Protein AF-A0A6B3URR5-F1 (afdb_monomer)

Sequence (170 aa):
MRFEKLFTRPESLRFERQSRRIETVRGVVEVEAPQDWTNARVEAWLDWAASLPGDWPANAPASLSPDKPFDPLLAGGPDRYARRLAAWGYATGLFAQEADAELFAEELSAAIASGLVAPAAQRAGGERVHPVADDRLPAVAETAVLRLDGVEFRPALEARLAACRAADLA

Nearest PDB structures (foldseek):
  7b9q-assembly1_A  TM=6.076E-01  e=3.172E-02  Cereibacter sphaeroides
  1mdp-assembly2_2  TM=6.209E-01  e=8.238E+00  Escherichia coli
  4cbh-assembly2_B  TM=2.253E-01  e=8.757E+00  Classical swine fever virus

Foldseek 3Di:
DADDDDLPDPPHQDFDWDWDFAQEPVGTDTAIAGPPDDSVRLRVLLVLLVLDDPAAFPPFDPLLDPVDDADRYSPRSLLVVLSRLLRLCVLVPVDVDNVRSNSRSVRSSSCVRSVVDDDDRAWPCHSDDPPRRVDDDDDDDTDPDPDPVPPCVVVVVVVVVVVVVVVVVD

Solvent-accessible surface area (backbone atoms only — not comparable to full-atom values): 10227 Å² total; per-residue (Å²): 88,92,72,79,88,65,39,73,43,93,89,34,79,80,73,57,76,35,83,41,81,45,77,49,100,90,44,77,42,80,33,34,35,52,59,90,58,53,68,71,55,52,44,54,46,45,56,52,39,71,68,55,82,90,76,68,40,79,70,39,51,82,90,46,34,85,88,51,88,61,56,58,50,49,73,17,25,49,41,49,52,22,23,44,52,23,22,35,34,37,63,73,57,58,25,80,44,68,68,35,24,52,50,48,14,54,35,47,22,42,34,36,70,70,62,80,45,80,82,71,86,79,57,73,56,60,80,70,55,82,73,55,54,81,65,88,77,79,88,56,78,59,82,72,79,84,52,77,85,74,43,69,58,57,66,52,49,52,52,50,54,51,53,52,55,55,60,78,75,110

Radius of gyration: 21.48 Å; Cα contacts (8 Å, |Δi|>4): 195; chains: 1; bounding box: 47×53×58 Å

pLDDT: mean 82.06, std 13.26, range [52.12, 96.5]

Mean predicted aligned error: 11.36 Å

Secondary structure (DSSP, 8-state):
-----SSSSTTS----EEEEEEEETTEEEEEEEETTS-HHHHHHHHHHHHHS-----TT--TTT-TTSPPP-BGGGHHHHHHHHHHHHHHHTTS-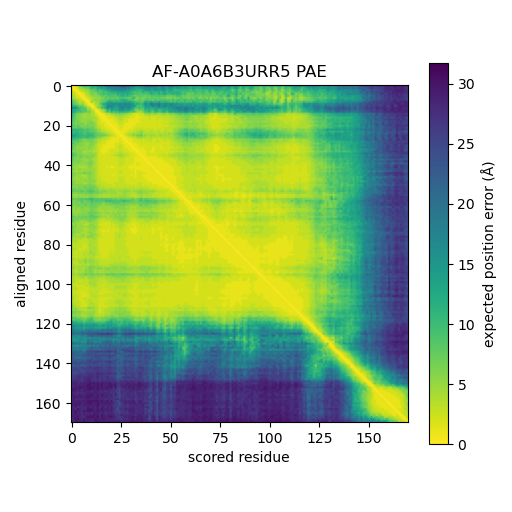SSHHHHHHHHHHHHHHHHTTS----PPPTT-S--TTTTSS-PPPPPPPPP--TTSSTHHHHHHHHHHHHHHHTT-

Structure (mmCIF, N/CA/C/O backbone):
data_AF-A0A6B3URR5-F1
#
_entry.id   AF-A0A6B3URR5-F1
#
loop_
_atom_site.group_PDB
_atom_site.id
_atom_site.type_symbol
_atom_site.label_atom_id
_atom_site.label_alt_id
_atom_site.label_comp_id
_atom_site.label_asym_id
_atom_site.label_entity_id
_atom_site.label_seq_id
_atom_site.pdbx_PDB_ins_code
_atom_site.Cartn_x
_atom_site.Cartn_y
_atom_site.Cartn_z
_atom_site.occupancy
_atom_site.B_iso_or_equiv
_atom_site.auth_seq_id
_atom_site.auth_comp_id
_atom_site.auth_asym_id
_atom_site.auth_atom_id
_atom_site.pdbx_PDB_model_num
ATOM 1 N N . MET A 1 1 ? 0.623 -6.575 -19.507 1.00 60.22 1 MET A N 1
ATOM 2 C CA . MET A 1 1 ? -0.788 -6.747 -19.095 1.00 60.22 1 MET A CA 1
ATOM 3 C C . MET A 1 1 ? -1.455 -5.385 -19.208 1.00 60.22 1 MET A C 1
ATOM 5 O O . MET A 1 1 ? -0.834 -4.443 -18.750 1.00 60.22 1 MET A O 1
ATOM 9 N N . ARG A 1 2 ? -2.631 -5.254 -19.838 1.00 68.31 2 ARG A N 1
ATOM 10 C CA . ARG A 1 2 ? -3.317 -3.954 -19.977 1.00 68.31 2 ARG A CA 1
ATOM 11 C C . ARG A 1 2 ? -4.208 -3.720 -18.758 1.00 68.31 2 ARG A C 1
ATOM 13 O O . ARG A 1 2 ? -5.024 -4.590 -18.461 1.00 68.31 2 ARG A O 1
ATOM 20 N N . PHE A 1 3 ? -4.051 -2.584 -18.082 1.00 75.69 3 PHE A N 1
ATOM 21 C CA . PHE A 1 3 ? -4.878 -2.216 -16.928 1.00 75.69 3 PHE A CA 1
ATOM 22 C C . PHE A 1 3 ? -6.010 -1.261 -17.315 1.00 75.69 3 PHE A C 1
ATOM 24 O O . PHE A 1 3 ? -5.863 -0.409 -18.192 1.00 75.69 3 PHE A O 1
ATOM 31 N N . GLU A 1 4 ? -7.162 -1.420 -16.669 1.00 79.81 4 GLU A N 1
ATOM 32 C CA . GLU A 1 4 ? -8.323 -0.551 -16.851 1.00 79.81 4 GLU A CA 1
ATOM 33 C C . GLU A 1 4 ? -8.528 0.317 -15.612 1.00 79.81 4 GLU A C 1
ATOM 35 O O . GLU A 1 4 ? -8.386 -0.151 -14.485 1.00 79.81 4 GLU A O 1
ATOM 40 N N . LYS A 1 5 ? -8.905 1.581 -15.829 1.00 82.94 5 LYS A N 1
ATOM 41 C CA . LYS A 1 5 ? -9.284 2.496 -14.748 1.00 82.94 5 LYS A CA 1
ATOM 42 C C . LYS A 1 5 ? -10.632 2.093 -14.179 1.00 82.94 5 LYS A C 1
ATOM 44 O O . LYS A 1 5 ? -11.591 2.038 -14.953 1.00 82.94 5 LYS A O 1
ATOM 49 N N . LEU A 1 6 ? -10.743 1.893 -12.872 1.00 80.19 6 LEU A N 1
ATOM 50 C CA . LEU A 1 6 ? -11.997 1.545 -12.198 1.00 80.19 6 LEU A CA 1
ATOM 51 C C . LEU A 1 6 ? -12.263 2.448 -10.993 1.00 80.19 6 LEU A C 1
ATOM 53 O O . LEU A 1 6 ? -13.369 2.964 -10.857 1.00 80.19 6 LEU A O 1
ATOM 57 N N . PHE A 1 7 ? -11.257 2.660 -10.150 1.00 80.56 7 PHE A N 1
ATOM 58 C CA . PHE A 1 7 ? -11.350 3.368 -8.876 1.00 80.56 7 PHE A CA 1
ATOM 59 C C . PHE A 1 7 ? -10.796 4.791 -8.936 1.00 80.56 7 PHE A C 1
ATOM 61 O O . PHE A 1 7 ? -11.161 5.615 -8.099 1.00 80.56 7 PHE A O 1
ATOM 68 N N . THR A 1 8 ? -9.970 5.107 -9.936 1.00 78.94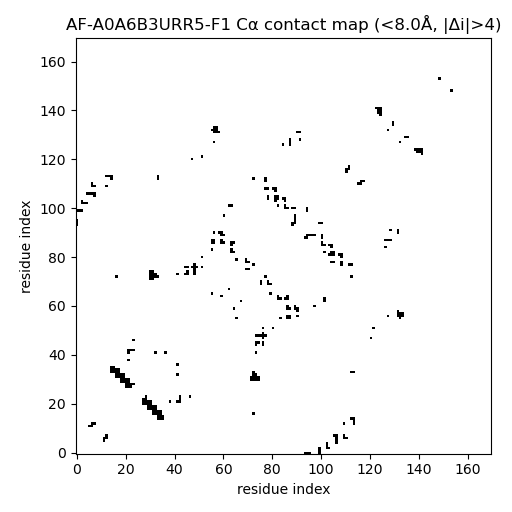 8 THR A N 1
ATOM 69 C CA . THR A 1 8 ? -9.425 6.462 -10.144 1.00 78.94 8 THR A CA 1
ATOM 70 C C . THR A 1 8 ? -10.305 7.344 -11.037 1.00 78.94 8 THR A C 1
ATOM 72 O O . THR A 1 8 ? -9.948 8.486 -11.336 1.00 78.94 8 THR A O 1
ATOM 75 N N . ARG A 1 9 ? -11.462 6.844 -11.496 1.00 81.50 9 ARG A N 1
ATOM 76 C CA . ARG A 1 9 ? -12.395 7.637 -12.306 1.00 81.50 9 ARG A CA 1
ATOM 77 C C . ARG A 1 9 ? -13.022 8.761 -11.467 1.00 81.50 9 ARG A C 1
ATOM 79 O O . ARG A 1 9 ? -13.234 8.605 -10.267 1.00 81.50 9 ARG A O 1
ATOM 86 N N . PRO A 1 10 ? -13.387 9.902 -12.073 1.00 62.50 10 PRO A N 1
ATOM 87 C CA . PRO A 1 10 ? -14.035 10.985 -11.337 1.00 62.50 10 PRO A CA 1
ATOM 88 C C . PRO A 1 10 ? -15.340 10.548 -10.653 1.00 62.50 10 PRO A C 1
ATOM 90 O O . PRO A 1 10 ? -15.641 11.034 -9.562 1.00 62.50 10 PRO A O 1
ATOM 93 N N . GLU A 1 11 ? -16.093 9.645 -11.284 1.00 66.62 11 GLU A N 1
ATOM 94 C CA . GLU A 1 11 ? -17.347 9.081 -10.773 1.00 66.62 11 GLU A CA 1
ATOM 95 C C . GLU A 1 11 ? -17.201 7.887 -9.807 1.00 66.62 11 GLU A C 1
ATOM 97 O O . GLU A 1 11 ? -18.212 7.412 -9.291 1.00 66.62 11 GLU A O 1
ATOM 102 N N . SER A 1 12 ? -15.990 7.377 -9.558 1.00 67.81 12 SER A N 1
ATOM 103 C CA . SER A 1 12 ? -15.775 6.209 -8.689 1.00 67.81 12 SER A CA 1
ATOM 104 C C . SER A 1 12 ? -15.560 6.583 -7.216 1.00 67.81 12 SER A C 1
ATOM 106 O O . SER A 1 12 ? -15.723 7.737 -6.829 1.00 67.81 12 SER A O 1
ATOM 108 N N . LEU A 1 13 ? -15.270 5.577 -6.379 1.00 66.00 13 LEU A N 1
ATOM 109 C CA . LEU A 1 13 ? -15.180 5.656 -4.914 1.00 66.00 13 LEU A CA 1
ATOM 110 C C . LEU A 1 13 ? -14.444 6.909 -4.437 1.00 66.00 13 LEU A C 1
ATOM 112 O O . LEU A 1 13 ? -13.234 7.041 -4.608 1.00 66.00 13 LEU A O 1
ATOM 116 N N . ARG A 1 14 ? -15.186 7.798 -3.781 1.00 74.19 14 ARG A N 1
ATOM 117 C CA . ARG A 1 14 ? -14.629 8.943 -3.072 1.00 74.19 14 ARG A CA 1
ATOM 118 C C . ARG A 1 14 ? -14.765 8.716 -1.583 1.00 74.19 14 ARG A C 1
ATOM 120 O O . ARG A 1 14 ? -15.768 8.188 -1.112 1.00 74.19 14 ARG A O 1
ATOM 127 N N . PHE A 1 15 ? -13.745 9.135 -0.862 1.00 83.56 15 PHE A N 1
ATOM 128 C CA . PHE A 1 15 ? -13.770 9.255 0.581 1.00 83.56 15 PHE A CA 1
ATOM 129 C C . PHE A 1 15 ? -13.295 10.659 0.921 1.00 83.56 15 PHE A C 1
ATOM 131 O O . PHE A 1 15 ? -12.377 11.188 0.289 1.00 83.56 15 PHE A O 1
ATOM 138 N N . GLU A 1 16 ? -13.924 11.257 1.922 1.00 90.75 16 GLU A N 1
ATOM 139 C CA . GLU A 1 16 ? -13.444 12.512 2.477 1.00 90.75 16 GLU A CA 1
ATOM 140 C C . GLU A 1 16 ? -12.205 12.240 3.326 1.00 90.75 16 GLU A C 1
ATOM 142 O O . GLU A 1 16 ? -12.132 11.239 4.045 1.00 90.75 16 GLU A O 1
ATOM 147 N N . ARG A 1 17 ? -11.206 13.114 3.220 1.00 93.25 17 ARG A N 1
ATOM 148 C CA . ARG A 1 17 ? -9.974 13.026 4.009 1.00 93.25 17 ARG A CA 1
ATOM 149 C C . ARG A 1 17 ? -10.092 13.914 5.235 1.00 93.25 17 ARG A C 1
ATOM 151 O O . ARG A 1 17 ? -10.603 15.026 5.163 1.00 93.25 17 ARG A O 1
ATOM 158 N N . GLN A 1 18 ? -9.573 13.438 6.356 1.00 95.50 18 GLN A N 1
ATOM 159 C CA . GLN A 1 18 ? -9.535 14.184 7.602 1.00 95.50 18 GLN A CA 1
ATOM 160 C C . GLN A 1 18 ? -8.175 14.011 8.279 1.00 95.50 18 GLN A C 1
ATOM 162 O O . GLN A 1 18 ? -7.710 12.885 8.460 1.00 95.50 18 GLN A O 1
ATOM 167 N N . SER A 1 19 ? -7.574 15.121 8.710 1.00 96.50 19 SER A N 1
ATOM 168 C CA . SER A 1 19 ? -6.395 15.102 9.580 1.00 96.50 19 SER A CA 1
ATOM 169 C C . SER A 1 19 ? -6.783 14.672 10.990 1.00 96.50 19 SER A C 1
ATOM 171 O O . SER A 1 19 ? -7.741 15.186 11.576 1.00 96.50 19 SER A O 1
ATOM 173 N N . ARG A 1 20 ? -6.042 13.715 11.545 1.00 94.88 20 ARG A N 1
ATOM 174 C CA . ARG A 1 20 ? -6.306 13.123 12.859 1.00 94.88 20 ARG A CA 1
ATOM 175 C C . ARG A 1 20 ? -5.028 12.954 13.650 1.00 94.88 20 ARG A C 1
ATOM 177 O O . ARG A 1 20 ? -3.979 12.670 13.086 1.00 94.88 20 ARG A O 1
ATOM 184 N N . ARG A 1 21 ? -5.154 13.054 14.972 1.00 96.44 21 ARG A N 1
ATOM 185 C CA . ARG A 1 21 ? -4.106 12.676 15.922 1.00 96.44 21 ARG A CA 1
ATOM 186 C C . ARG A 1 21 ? -4.419 11.284 16.452 1.00 96.44 21 ARG A C 1
ATOM 188 O O . ARG A 1 21 ? -5.477 11.091 17.044 1.00 96.44 21 ARG A O 1
ATOM 195 N N . ILE A 1 22 ? -3.522 10.340 16.206 1.00 94.88 22 ILE A N 1
ATOM 196 C CA . ILE A 1 22 ? -3.693 8.924 16.530 1.00 94.88 22 ILE A CA 1
ATOM 197 C C . ILE A 1 22 ? -2.582 8.495 17.482 1.00 94.88 22 ILE A C 1
ATOM 199 O O . ILE A 1 22 ? -1.414 8.808 17.248 1.00 94.88 22 ILE A O 1
ATOM 203 N N . GLU A 1 23 ? -2.938 7.803 18.562 1.00 91.56 23 GLU A N 1
ATOM 204 C CA . GLU A 1 23 ? -1.962 7.231 19.487 1.00 91.56 23 GLU A CA 1
ATOM 205 C C . GLU A 1 23 ? -1.450 5.902 18.924 1.00 91.56 23 GLU A C 1
ATOM 207 O O . GLU A 1 23 ? -2.225 5.035 18.541 1.00 91.56 23 GLU A O 1
ATOM 212 N N . THR A 1 24 ? -0.132 5.742 18.849 1.00 86.56 24 THR A N 1
ATOM 213 C CA . THR A 1 24 ? 0.522 4.508 18.393 1.00 86.56 24 THR A CA 1
ATOM 214 C C . THR A 1 24 ? 1.532 4.048 19.435 1.00 86.56 24 THR A C 1
ATOM 216 O O . THR A 1 24 ? 1.908 4.806 20.334 1.00 86.56 24 THR A O 1
ATOM 219 N N . VAL A 1 25 ? 2.085 2.844 19.268 1.00 81.88 25 VAL A N 1
ATOM 220 C CA . VAL A 1 25 ? 3.195 2.356 20.111 1.00 81.88 25 VAL A CA 1
ATOM 221 C C . VAL A 1 25 ? 4.446 3.247 20.049 1.00 81.88 25 VAL A C 1
ATOM 223 O O . VAL A 1 25 ? 5.312 3.153 20.914 1.00 81.88 25 VAL A O 1
ATOM 226 N N . ARG A 1 26 ? 4.552 4.120 19.035 1.00 80.56 26 ARG A N 1
ATOM 227 C CA . ARG A 1 26 ? 5.654 5.079 18.846 1.00 80.56 26 ARG A CA 1
ATOM 228 C C . ARG A 1 26 ? 5.307 6.499 19.316 1.00 80.56 26 ARG A C 1
ATOM 230 O O . ARG A 1 26 ? 6.132 7.396 19.169 1.00 80.56 26 ARG A O 1
ATOM 237 N N . GLY A 1 27 ? 4.114 6.706 19.876 1.00 88.31 27 GLY A N 1
ATOM 238 C CA . GLY A 1 27 ? 3.600 8.005 20.312 1.00 88.31 27 GLY A CA 1
ATOM 239 C C . GLY A 1 27 ? 2.439 8.516 19.459 1.00 88.31 27 GLY A C 1
ATOM 240 O O . GLY A 1 27 ? 1.875 7.787 18.641 1.00 88.31 27 GLY A O 1
ATOM 241 N N . VAL A 1 28 ? 2.065 9.779 19.672 1.00 92.81 28 VAL A N 1
ATOM 242 C CA . VAL A 1 28 ? 0.968 10.431 18.944 1.00 92.81 28 VAL A CA 1
ATOM 243 C C . VAL A 1 28 ? 1.459 10.914 17.584 1.00 92.81 28 VAL A C 1
ATOM 245 O O . VAL A 1 28 ? 2.386 11.721 17.521 1.00 92.81 28 VAL A O 1
ATOM 248 N N . VAL A 1 29 ? 0.812 10.467 16.510 1.00 93.69 29 VAL A N 1
ATOM 249 C CA . VAL A 1 29 ? 1.115 10.881 15.134 1.00 93.69 29 VAL A CA 1
ATOM 250 C C . VAL A 1 29 ? -0.052 11.655 14.534 1.00 93.69 29 VAL A C 1
ATOM 252 O O . VAL A 1 29 ? -1.213 11.362 14.818 1.00 93.69 29 VAL A O 1
ATOM 255 N N . GLU A 1 30 ? 0.257 12.653 13.711 1.00 94.81 30 GLU A N 1
ATOM 256 C CA . GLU A 1 30 ? -0.732 13.328 12.873 1.00 94.81 30 GLU A CA 1
ATOM 257 C C . GLU A 1 30 ? -0.779 12.643 11.506 1.00 94.81 30 GLU A C 1
ATOM 259 O O . GLU A 1 30 ? 0.259 12.408 10.888 1.00 94.81 30 GLU A O 1
ATOM 264 N N . VAL A 1 31 ? -1.977 12.271 11.058 1.00 95.00 31 VAL A N 1
ATOM 265 C CA . VAL A 1 31 ? -2.174 11.506 9.826 1.00 95.00 31 VAL A CA 1
ATOM 266 C C . VAL A 1 31 ? -3.432 11.956 9.091 1.00 95.00 31 VAL A C 1
ATOM 268 O O . VAL A 1 31 ? -4.460 12.225 9.714 1.00 95.00 31 VAL A O 1
ATOM 271 N N . GLU A 1 32 ? -3.370 11.999 7.761 1.00 96.06 32 GLU A N 1
ATOM 272 C CA . GLU A 1 32 ? -4.567 12.071 6.923 1.00 96.06 32 GLU A CA 1
ATOM 273 C C . GLU A 1 32 ? -5.202 10.687 6.813 1.00 96.06 32 GLU A C 1
ATOM 275 O O . GLU A 1 32 ? -4.551 9.727 6.409 1.00 96.06 32 GLU A O 1
ATOM 280 N N . ALA A 1 33 ? -6.482 10.562 7.141 1.00 94.88 33 ALA A N 1
ATOM 281 C CA . ALA A 1 33 ? -7.210 9.303 7.032 1.00 94.88 33 ALA A CA 1
ATOM 282 C C . ALA A 1 33 ? -8.600 9.523 6.422 1.00 94.88 33 ALA A C 1
ATOM 284 O O . ALA A 1 33 ? -9.118 10.641 6.473 1.00 94.88 33 ALA A O 1
ATOM 285 N N . PRO A 1 34 ? -9.241 8.474 5.878 1.00 93.19 34 PRO A N 1
ATOM 286 C CA . PRO A 1 34 ? -10.639 8.564 5.483 1.00 93.19 34 PRO A CA 1
ATOM 287 C C . PRO A 1 34 ? -11.529 8.938 6.678 1.00 93.19 34 PRO A C 1
ATOM 289 O O . PRO A 1 34 ? -11.431 8.342 7.756 1.00 93.19 34 PRO A O 1
ATOM 292 N N . GLN A 1 35 ? -12.414 9.913 6.483 1.00 92.62 35 GLN A N 1
ATOM 293 C CA . GLN A 1 35 ? -13.286 10.461 7.522 1.00 92.62 35 GLN A CA 1
ATOM 294 C C . GLN A 1 35 ? -14.188 9.390 8.155 1.00 92.62 35 GLN A C 1
ATOM 296 O O . GLN A 1 35 ? -14.447 9.422 9.356 1.00 92.62 35 GLN A O 1
ATOM 301 N N . ASP A 1 36 ? -14.621 8.398 7.387 1.00 91.50 36 ASP A N 1
ATOM 302 C CA . ASP A 1 36 ? -15.546 7.376 7.887 1.00 91.50 36 ASP A CA 1
ATOM 303 C C . ASP A 1 36 ? -14.840 6.201 8.582 1.00 91.50 36 ASP A C 1
ATOM 305 O O . ASP A 1 36 ? -15.475 5.229 8.993 1.00 91.50 36 ASP A O 1
ATOM 309 N N . TRP A 1 37 ? -13.511 6.242 8.717 1.00 92.06 37 TRP A N 1
ATOM 310 C CA . TRP A 1 37 ? -12.771 5.186 9.405 1.00 92.06 37 TRP A CA 1
ATOM 311 C C . TRP A 1 37 ? -12.747 5.414 10.915 1.00 92.06 37 TRP A C 1
ATOM 313 O O . TRP A 1 37 ? -12.750 6.544 11.391 1.00 92.06 37 TRP A O 1
ATOM 323 N N . THR A 1 38 ? -12.696 4.341 11.700 1.00 93.00 38 THR A N 1
ATOM 324 C CA . THR A 1 38 ? -12.495 4.431 13.154 1.00 93.00 38 THR A CA 1
ATOM 325 C C . THR A 1 38 ? -11.014 4.626 13.482 1.00 93.00 38 THR A C 1
ATOM 327 O O . THR A 1 38 ? -10.155 4.223 12.697 1.00 93.00 38 THR A O 1
ATOM 330 N N . ASN A 1 39 ? -10.689 5.182 14.656 1.00 93.50 39 ASN A N 1
ATOM 331 C CA . ASN A 1 39 ? -9.290 5.306 15.096 1.00 93.50 39 ASN A CA 1
ATOM 332 C C . ASN A 1 39 ? -8.583 3.948 15.130 1.00 93.50 39 ASN A C 1
ATOM 334 O O . ASN A 1 39 ? -7.519 3.826 14.545 1.00 93.50 39 ASN A O 1
ATOM 338 N N . ALA A 1 40 ? -9.229 2.909 15.669 1.00 91.81 40 ALA A N 1
ATOM 339 C CA . ALA A 1 40 ? -8.678 1.551 15.680 1.00 91.81 40 ALA A CA 1
ATOM 340 C C . ALA A 1 40 ? -8.340 1.029 14.270 1.00 91.81 40 ALA A C 1
ATOM 342 O O . ALA A 1 40 ? -7.333 0.354 14.074 1.00 91.81 40 ALA A O 1
ATOM 343 N N . ARG A 1 41 ? -9.160 1.359 13.258 1.00 91.44 41 ARG A N 1
ATOM 344 C CA . ARG A 1 41 ? -8.858 1.018 11.862 1.00 91.44 41 ARG A CA 1
ATOM 345 C C . ARG A 1 41 ? -7.638 1.791 11.367 1.00 91.44 41 ARG A C 1
ATOM 347 O O . ARG A 1 41 ? -6.780 1.197 10.728 1.00 91.44 41 ARG A O 1
ATOM 354 N N . VAL A 1 42 ? -7.555 3.089 11.653 1.00 93.50 42 VAL A N 1
ATOM 355 C CA . VAL A 1 42 ? -6.402 3.919 11.270 1.00 93.50 42 VAL A CA 1
ATOM 356 C C . VAL A 1 42 ? -5.119 3.427 11.948 1.00 93.50 42 VAL A C 1
ATOM 358 O O . VAL A 1 42 ? -4.117 3.265 11.265 1.00 93.50 42 VAL A 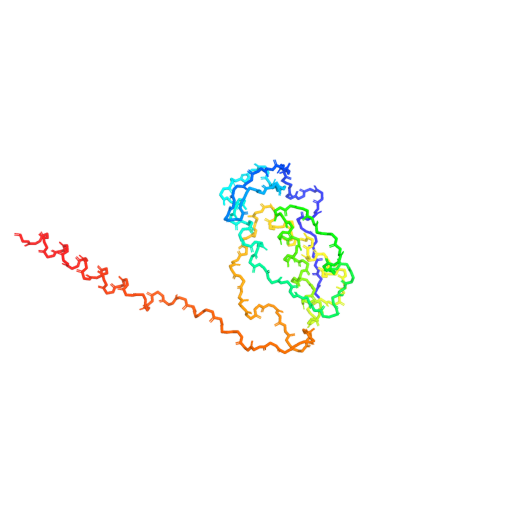O 1
ATOM 361 N N . GLU A 1 43 ? -5.156 3.111 13.242 1.00 93.00 43 GLU A N 1
ATOM 362 C CA . GLU A 1 43 ? -4.039 2.531 14.003 1.00 93.00 43 GLU A CA 1
ATOM 363 C C . GLU A 1 43 ? -3.544 1.229 13.373 1.00 93.00 43 GLU A C 1
ATOM 365 O O . GLU A 1 43 ? -2.362 1.110 13.061 1.00 93.00 43 GLU A O 1
ATOM 370 N N . ALA A 1 44 ? -4.452 0.294 13.079 1.00 90.19 44 ALA A N 1
ATOM 371 C CA . ALA A 1 44 ? -4.095 -0.960 12.420 1.00 90.19 44 ALA A CA 1
ATOM 372 C C . ALA A 1 44 ? -3.417 -0.737 11.055 1.00 90.19 44 ALA A C 1
ATOM 374 O O . ALA A 1 44 ? -2.479 -1.450 10.695 1.00 90.19 44 ALA A O 1
ATOM 375 N N . TRP A 1 45 ? -3.860 0.271 10.298 1.00 91.94 45 TRP A N 1
ATOM 376 C CA . TRP A 1 45 ? -3.227 0.650 9.034 1.00 91.94 45 TRP A CA 1
ATOM 377 C C . TRP A 1 45 ? -1.849 1.277 9.214 1.00 91.94 45 TRP A C 1
ATOM 379 O O . TRP A 1 45 ? -0.956 1.001 8.415 1.00 91.94 45 TRP A O 1
ATOM 389 N N . LEU A 1 46 ? -1.657 2.094 10.249 1.00 92.44 46 LEU A N 1
ATOM 390 C CA . LEU A 1 46 ? -0.358 2.674 10.582 1.00 92.44 46 LEU A CA 1
ATOM 391 C C . LEU A 1 46 ? 0.648 1.591 10.988 1.00 92.44 46 LEU A C 1
ATOM 393 O O . LEU A 1 46 ? 1.781 1.600 10.504 1.00 92.44 46 LEU A O 1
ATOM 397 N N . ASP A 1 47 ? 0.223 0.631 11.809 1.00 89.94 47 ASP A N 1
ATOM 398 C CA . ASP A 1 47 ? 1.050 -0.508 12.213 1.00 89.94 47 ASP A CA 1
ATOM 399 C C . ASP A 1 47 ? 1.440 -1.365 11.004 1.00 89.94 47 ASP A C 1
ATOM 401 O O . ASP A 1 47 ? 2.614 -1.703 10.819 1.00 89.94 47 ASP A O 1
ATOM 405 N N . TRP A 1 48 ? 0.480 -1.649 10.119 1.00 89.75 48 TRP A N 1
ATOM 406 C CA . TRP A 1 48 ? 0.755 -2.333 8.859 1.00 89.75 48 TRP A CA 1
ATOM 407 C C . TRP A 1 48 ? 1.742 -1.544 7.987 1.00 89.75 48 TRP A C 1
ATOM 409 O O . TRP A 1 48 ? 2.750 -2.099 7.546 1.00 89.75 48 TRP A O 1
ATOM 419 N N . ALA A 1 49 ? 1.522 -0.241 7.790 1.00 90.38 49 ALA A N 1
ATOM 420 C CA . ALA A 1 49 ? 2.360 0.609 6.945 1.00 90.38 49 ALA A CA 1
ATOM 421 C C . ALA A 1 49 ? 3.809 0.708 7.449 1.00 90.38 49 ALA A C 1
ATOM 423 O O . ALA A 1 49 ? 4.739 0.830 6.640 1.00 90.38 49 ALA A O 1
ATOM 424 N N . ALA A 1 50 ? 3.995 0.648 8.771 1.00 88.06 50 ALA A N 1
ATOM 425 C CA . ALA A 1 50 ? 5.294 0.630 9.433 1.00 88.06 50 ALA A CA 1
ATOM 426 C C . ALA A 1 50 ? 6.022 -0.720 9.311 1.00 88.06 50 ALA A C 1
ATOM 428 O O . ALA A 1 50 ? 7.241 -0.757 9.478 1.00 88.06 50 ALA A O 1
ATOM 429 N N . SER A 1 51 ? 5.297 -1.808 9.025 1.00 85.31 51 SER A N 1
ATOM 430 C CA . SER A 1 51 ? 5.865 -3.148 8.805 1.00 85.31 51 SER A CA 1
ATOM 431 C C . SER A 1 51 ? 6.322 -3.401 7.364 1.00 85.31 51 SER A C 1
ATOM 433 O O . SER A 1 51 ? 7.015 -4.383 7.102 1.00 85.31 51 SER A O 1
ATOM 435 N N . LEU A 1 52 ? 5.938 -2.526 6.429 1.00 85.50 52 LEU A N 1
ATOM 436 C CA . LEU A 1 52 ? 6.237 -2.691 5.011 1.00 85.50 52 LEU A CA 1
ATOM 437 C C . LEU A 1 52 ? 7.752 -2.651 4.729 1.00 85.50 52 LEU A C 1
ATOM 439 O O . LEU A 1 52 ? 8.446 -1.771 5.250 1.00 85.50 52 LEU A O 1
ATOM 443 N N . PRO A 1 53 ? 8.260 -3.521 3.838 1.00 84.12 53 PRO A N 1
ATOM 444 C CA . PRO A 1 53 ? 9.637 -3.480 3.373 1.00 84.12 53 PRO A CA 1
ATOM 445 C C . PRO A 1 53 ? 9.990 -2.144 2.708 1.00 84.12 53 PRO A C 1
ATOM 447 O O . PRO A 1 53 ? 9.169 -1.517 2.034 1.00 84.12 53 PRO A O 1
ATOM 450 N N . GLY A 1 54 ? 11.240 -1.723 2.895 1.00 84.19 54 GLY A N 1
ATOM 451 C CA . GLY A 1 54 ? 11.799 -0.512 2.291 1.00 84.19 54 GLY A CA 1
ATOM 452 C C . GLY A 1 54 ? 12.612 -0.759 1.020 1.00 84.19 54 GLY A C 1
ATOM 453 O O . GLY A 1 54 ? 13.232 0.173 0.525 1.00 84.19 54 GLY A O 1
ATOM 454 N N . ASP A 1 55 ? 12.664 -1.994 0.519 1.00 85.69 55 ASP A N 1
ATOM 455 C CA . ASP A 1 55 ? 13.441 -2.362 -0.664 1.00 85.69 55 ASP A CA 1
ATOM 456 C C . ASP A 1 55 ? 12.688 -2.093 -1.971 1.00 85.69 55 ASP A C 1
ATOM 458 O O . ASP A 1 55 ? 11.466 -2.225 -2.047 1.00 85.69 55 ASP A O 1
ATOM 462 N N . TRP A 1 56 ? 13.439 -1.778 -3.021 1.00 88.38 56 TRP A N 1
ATOM 463 C CA . TRP A 1 56 ? 12.928 -1.461 -4.352 1.00 88.38 56 TRP A CA 1
ATOM 464 C C . TRP A 1 56 ? 13.801 -2.142 -5.411 1.00 88.38 56 TRP A C 1
ATOM 466 O O . TRP A 1 56 ? 14.986 -2.363 -5.151 1.00 88.38 56 TRP A O 1
ATOM 476 N N . PRO A 1 57 ? 13.257 -2.496 -6.588 1.00 88.69 57 PRO A N 1
ATOM 477 C CA . PRO A 1 57 ? 14.071 -3.046 -7.664 1.00 88.69 57 PRO A CA 1
ATOM 478 C C . PRO A 1 57 ? 14.971 -1.961 -8.268 1.00 88.69 57 PRO A C 1
ATOM 480 O O . PRO A 1 57 ? 14.557 -0.808 -8.402 1.00 88.69 57 PRO A O 1
ATOM 483 N N . ALA A 1 58 ? 16.184 -2.333 -8.685 1.00 84.38 58 ALA A N 1
ATOM 484 C CA . ALA A 1 58 ? 17.171 -1.383 -9.213 1.00 84.38 58 ALA A CA 1
ATOM 485 C C . ALA A 1 58 ? 16.706 -0.665 -10.497 1.00 84.38 58 ALA A C 1
ATOM 487 O O . ALA A 1 58 ? 17.092 0.469 -10.763 1.00 84.38 58 ALA A O 1
ATOM 488 N N . ASN A 1 59 ? 15.857 -1.320 -11.289 1.00 84.69 59 ASN A N 1
ATOM 489 C CA . ASN A 1 59 ? 15.287 -0.814 -12.538 1.00 84.69 59 ASN A CA 1
ATOM 490 C C . ASN A 1 59 ? 13.831 -0.338 -12.381 1.00 84.69 59 ASN A C 1
ATOM 492 O O . ASN A 1 59 ? 13.051 -0.421 -13.334 1.00 84.69 59 ASN A O 1
ATOM 496 N N . ALA A 1 60 ? 13.447 0.129 -11.188 1.00 86.94 60 ALA A N 1
ATOM 497 C CA . ALA A 1 60 ? 12.149 0.760 -10.986 1.00 86.94 6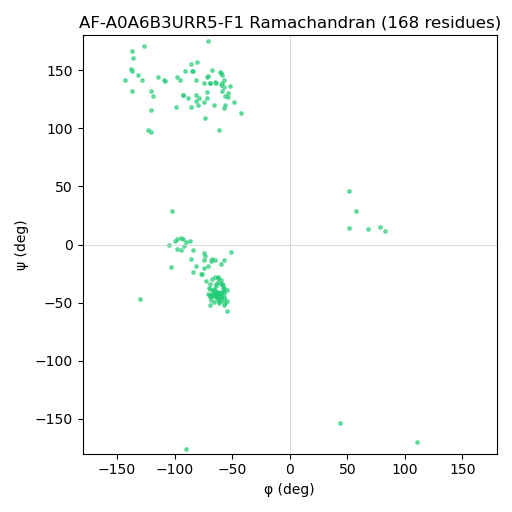0 ALA A CA 1
ATOM 498 C C . ALA A 1 60 ? 11.980 1.961 -11.942 1.00 86.94 60 ALA A C 1
ATOM 500 O O . ALA A 1 60 ? 12.900 2.775 -12.071 1.00 86.94 60 ALA A O 1
ATOM 501 N N . PRO A 1 61 ? 10.814 2.116 -12.591 1.00 90.88 61 PRO A N 1
ATOM 502 C CA . PRO A 1 61 ? 10.525 3.316 -13.361 1.00 90.88 61 PRO A CA 1
ATOM 503 C C . PRO A 1 61 ? 10.572 4.577 -12.491 1.00 90.88 61 PRO A C 1
ATOM 505 O O . PRO A 1 61 ? 10.215 4.545 -11.310 1.00 90.88 61 PRO A O 1
ATOM 508 N N . ALA A 1 62 ? 10.984 5.709 -13.069 1.00 90.62 62 ALA A N 1
ATOM 509 C CA . ALA A 1 62 ? 11.157 6.957 -12.320 1.00 90.62 62 ALA A CA 1
ATOM 510 C C . ALA A 1 62 ? 9.840 7.456 -11.703 1.00 90.62 62 ALA A C 1
ATOM 512 O O . ALA A 1 62 ? 9.846 8.140 -10.678 1.00 90.62 62 ALA A O 1
ATOM 513 N N . SER A 1 63 ? 8.700 7.123 -12.309 1.00 89.31 63 SER A N 1
ATOM 514 C CA . SER A 1 63 ? 7.372 7.413 -11.773 1.00 89.31 63 SER A CA 1
ATOM 515 C C . SER A 1 63 ? 7.017 6.646 -10.505 1.00 89.31 63 SER A C 1
ATOM 517 O O . SER A 1 63 ? 6.300 7.186 -9.665 1.00 89.31 63 SER A O 1
ATOM 519 N N . LEU A 1 64 ? 7.566 5.445 -10.340 1.00 93.12 64 LEU A N 1
ATOM 520 C CA . LEU A 1 64 ? 7.334 4.566 -9.199 1.00 93.12 64 LEU A CA 1
ATOM 521 C C . LEU A 1 64 ? 8.442 4.663 -8.141 1.00 93.12 64 LEU A C 1
ATOM 523 O O . LEU A 1 64 ? 8.317 4.035 -7.096 1.00 93.12 64 LEU A O 1
ATOM 527 N N . SER A 1 65 ? 9.505 5.436 -8.394 1.00 89.81 65 SER A N 1
ATOM 528 C CA . SER A 1 65 ? 10.653 5.568 -7.489 1.00 89.81 65 SER A CA 1
ATOM 529 C C . SER A 1 65 ? 10.248 6.051 -6.084 1.00 89.81 65 SER A C 1
ATOM 531 O O . SER A 1 65 ? 9.413 6.958 -5.967 1.00 89.81 65 SER A O 1
ATOM 533 N N . PRO A 1 66 ? 10.884 5.523 -5.015 1.00 90.81 66 PRO A N 1
ATOM 534 C CA . PRO A 1 66 ? 10.700 6.025 -3.655 1.00 90.81 66 PRO A CA 1
ATOM 535 C C . PRO A 1 66 ? 11.191 7.459 -3.436 1.00 90.81 66 PRO A C 1
ATOM 537 O O . PRO A 1 66 ? 10.849 8.057 -2.419 1.00 90.81 66 PRO A O 1
ATOM 540 N N . ASP A 1 67 ? 11.970 8.017 -4.365 1.00 90.56 67 ASP A N 1
ATOM 541 C CA . ASP A 1 67 ? 12.444 9.404 -4.286 1.00 90.56 67 ASP A CA 1
ATOM 542 C C . ASP A 1 67 ? 11.316 10.418 -4.532 1.00 90.56 67 ASP A C 1
ATOM 544 O O . ASP A 1 67 ? 11.438 11.598 -4.191 1.00 90.56 67 ASP A O 1
ATOM 548 N N . LYS A 1 68 ? 10.204 9.977 -5.135 1.00 90.25 68 LYS A N 1
ATOM 549 C CA . LYS A 1 68 ? 9.016 10.811 -5.297 1.00 90.25 68 LYS A CA 1
ATOM 550 C C . LYS A 1 68 ? 8.193 10.823 -4.011 1.00 90.25 68 LYS A C 1
ATOM 552 O O . LYS A 1 68 ? 8.007 9.775 -3.396 1.00 90.25 68 LYS A O 1
ATOM 557 N N . PRO A 1 69 ? 7.607 11.976 -3.643 1.00 92.88 69 PRO A N 1
ATOM 558 C CA . PRO A 1 69 ? 6.718 12.038 -2.497 1.00 92.88 69 PRO A CA 1
ATOM 559 C C . PRO A 1 69 ? 5.535 11.080 -2.680 1.00 92.88 69 PRO A C 1
ATOM 561 O O . PRO A 1 69 ? 4.970 10.941 -3.775 1.00 92.88 69 PRO A O 1
ATOM 564 N N . PHE A 1 70 ? 5.190 10.408 -1.588 1.00 93.81 70 PHE A N 1
ATOM 565 C CA . PHE A 1 70 ? 3.998 9.580 -1.499 1.00 93.81 70 PHE A CA 1
ATOM 566 C C . PHE A 1 70 ? 2.789 10.432 -1.112 1.00 93.81 70 PHE A C 1
ATOM 568 O O . PHE A 1 70 ? 2.935 11.478 -0.476 1.00 93.81 70 PHE A O 1
ATOM 575 N N . ASP A 1 71 ? 1.597 9.969 -1.471 1.00 93.19 71 ASP A N 1
ATOM 576 C CA . ASP A 1 71 ? 0.346 10.495 -0.929 1.00 93.19 71 ASP A CA 1
ATOM 577 C C . ASP A 1 71 ? 0.383 10.394 0.612 1.00 93.19 71 ASP A C 1
ATOM 579 O O . ASP A 1 71 ? 0.680 9.319 1.130 1.00 93.19 71 ASP A O 1
ATOM 583 N N . PRO A 1 72 ? 0.119 11.473 1.372 1.00 92.25 72 PRO A N 1
ATOM 584 C CA . PRO A 1 72 ? 0.194 11.452 2.835 1.00 92.25 72 PRO A CA 1
ATOM 585 C C . PRO A 1 72 ? -0.873 10.575 3.511 1.00 92.25 72 PRO A C 1
ATOM 587 O O . PRO A 1 72 ? -0.755 10.289 4.708 1.00 92.25 72 PRO A O 1
ATOM 590 N N . LEU A 1 73 ? -1.903 10.136 2.779 1.00 93.38 73 LEU A N 1
ATOM 591 C CA . LEU A 1 73 ? -2.985 9.312 3.306 1.00 93.38 73 LEU A CA 1
ATOM 592 C C . LEU A 1 73 ? -2.445 8.061 4.015 1.00 93.38 73 LEU A C 1
ATOM 594 O O . LEU A 1 73 ? -1.674 7.283 3.452 1.00 93.38 73 LEU A O 1
ATOM 598 N N . LEU A 1 74 ? -2.875 7.857 5.262 1.00 93.00 74 LEU A N 1
ATOM 599 C CA . LEU A 1 74 ? -2.466 6.750 6.129 1.00 93.00 74 LEU A CA 1
ATOM 600 C C . LEU A 1 74 ? -0.933 6.635 6.219 1.00 93.00 74 LEU A C 1
ATOM 602 O O . LEU A 1 74 ? -0.360 5.554 6.072 1.00 93.00 74 LEU A O 1
ATOM 606 N N . ALA A 1 75 ? -0.276 7.785 6.414 1.00 91.94 75 ALA A N 1
ATOM 607 C CA . ALA A 1 75 ? 1.179 7.942 6.476 1.00 91.94 75 ALA A CA 1
ATOM 608 C C . ALA A 1 75 ? 1.909 7.438 5.212 1.00 91.94 75 ALA A C 1
ATOM 610 O O . ALA A 1 75 ? 3.044 6.959 5.274 1.00 91.94 75 ALA A O 1
ATOM 611 N N . GLY A 1 76 ? 1.232 7.495 4.064 1.00 92.94 76 GLY A N 1
ATOM 612 C CA . GLY A 1 76 ? 1.729 7.021 2.775 1.00 92.94 76 GLY A CA 1
ATOM 613 C C . GLY A 1 76 ? 1.895 5.516 2.657 1.00 92.94 76 GLY A C 1
ATOM 614 O O . GLY A 1 76 ? 2.514 5.053 1.704 1.00 92.94 76 GLY A O 1
ATOM 615 N N . GLY A 1 77 ? 1.346 4.729 3.588 1.00 93.12 77 GLY A N 1
ATOM 616 C CA . GLY A 1 77 ? 1.357 3.267 3.522 1.00 93.12 77 GLY A CA 1
ATOM 617 C C . GLY A 1 77 ? 0.767 2.703 2.222 1.00 93.12 77 GLY A C 1
ATOM 618 O O . GLY A 1 77 ? 1.478 1.979 1.523 1.00 93.12 77 GLY A O 1
ATOM 619 N N . PRO A 1 78 ? -0.494 3.031 1.870 1.00 93.81 78 PRO A N 1
ATOM 620 C CA . PRO A 1 78 ? -1.143 2.522 0.660 1.00 93.81 78 PRO A CA 1
ATOM 621 C C . PRO A 1 78 ? -0.371 2.834 -0.622 1.00 93.81 78 PRO A C 1
ATOM 623 O O . PRO A 1 78 ? -0.133 1.940 -1.431 1.00 93.81 78 PRO A O 1
ATOM 626 N N . ASP A 1 79 ? 0.066 4.084 -0.777 1.00 94.31 79 ASP A N 1
ATOM 627 C CA . ASP A 1 79 ? 0.774 4.540 -1.971 1.00 94.31 79 ASP A CA 1
ATOM 628 C C . ASP A 1 79 ? 2.172 3.913 -2.073 1.00 94.31 79 ASP A C 1
ATOM 630 O O . ASP A 1 79 ? 2.529 3.353 -3.109 1.00 94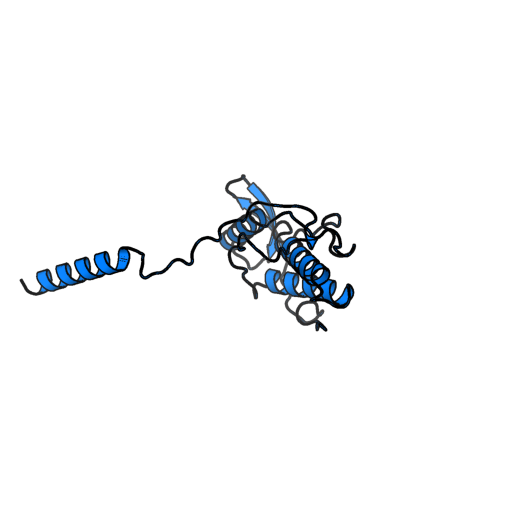.31 79 ASP A O 1
ATOM 634 N N . ARG A 1 80 ? 2.932 3.883 -0.968 1.00 94.00 80 ARG A N 1
ATOM 635 C CA . ARG A 1 80 ? 4.217 3.165 -0.899 1.00 94.00 80 ARG A CA 1
ATOM 636 C C . ARG A 1 80 ? 4.078 1.707 -1.298 1.00 94.00 80 ARG A C 1
ATOM 638 O O . ARG A 1 80 ? 4.873 1.215 -2.095 1.00 94.00 80 ARG A O 1
ATOM 645 N N . TYR A 1 81 ? 3.089 1.018 -0.734 1.00 93.62 81 TYR A N 1
ATOM 646 C CA . TYR A 1 81 ? 2.844 -0.389 -1.017 1.00 93.62 81 TYR A CA 1
ATOM 647 C C . TYR A 1 81 ? 2.510 -0.611 -2.493 1.00 93.62 81 TYR A C 1
ATOM 649 O O . TYR A 1 81 ? 3.143 -1.440 -3.146 1.00 93.62 81 TYR A O 1
ATOM 657 N N . ALA A 1 82 ? 1.562 0.159 -3.030 1.00 94.69 82 ALA A N 1
ATOM 658 C CA . ALA A 1 82 ? 1.107 0.010 -4.402 1.00 94.69 82 ALA A CA 1
ATOM 659 C C . ALA A 1 82 ? 2.217 0.323 -5.417 1.00 94.69 82 ALA A C 1
ATOM 661 O O . ALA A 1 82 ? 2.439 -0.465 -6.339 1.00 94.69 82 ALA A O 1
ATOM 662 N N . ARG A 1 83 ? 2.981 1.405 -5.209 1.00 95.44 83 ARG A N 1
ATOM 663 C CA . ARG A 1 83 ? 4.130 1.751 -6.062 1.00 95.44 83 ARG A CA 1
ATOM 664 C C . ARG A 1 83 ? 5.238 0.710 -5.986 1.00 95.44 83 ARG A C 1
ATOM 666 O O . ARG A 1 83 ? 5.755 0.308 -7.025 1.00 95.44 83 ARG A O 1
ATOM 673 N N . ARG A 1 84 ? 5.581 0.228 -4.786 1.00 93.62 84 ARG A N 1
ATOM 674 C CA . ARG A 1 84 ? 6.608 -0.813 -4.613 1.00 93.62 84 ARG A CA 1
ATOM 675 C C . ARG A 1 84 ? 6.206 -2.098 -5.324 1.00 93.62 84 ARG A C 1
ATOM 677 O O . ARG A 1 84 ? 7.018 -2.691 -6.031 1.00 93.62 84 ARG A O 1
ATOM 684 N N . LEU A 1 85 ? 4.951 -2.511 -5.174 1.00 92.56 85 LEU A N 1
ATOM 685 C CA . LEU A 1 85 ? 4.416 -3.691 -5.842 1.00 92.56 85 LEU A CA 1
ATOM 686 C C . LEU A 1 85 ? 4.444 -3.543 -7.370 1.00 92.56 85 LEU A C 1
ATOM 688 O O . LEU A 1 85 ? 4.880 -4.455 -8.073 1.00 92.56 85 LEU A O 1
ATOM 692 N N . ALA A 1 86 ? 4.033 -2.380 -7.879 1.00 94.31 86 ALA A N 1
ATOM 693 C CA . ALA A 1 86 ? 4.085 -2.058 -9.299 1.00 94.31 86 ALA A CA 1
ATOM 694 C C . ALA A 1 86 ? 5.519 -2.075 -9.847 1.00 94.31 86 ALA A C 1
ATOM 696 O O . ALA A 1 86 ? 5.765 -2.641 -10.912 1.00 94.31 86 ALA A O 1
ATOM 697 N N . ALA A 1 87 ? 6.470 -1.514 -9.094 1.00 93.62 87 ALA A N 1
ATOM 698 C CA . ALA A 1 87 ? 7.878 -1.486 -9.463 1.00 93.62 87 ALA A CA 1
ATOM 699 C C . ALA A 1 87 ? 8.436 -2.908 -9.593 1.00 93.62 87 ALA A C 1
ATOM 701 O O . ALA A 1 87 ? 9.062 -3.222 -10.602 1.00 93.62 87 ALA A O 1
ATOM 702 N N . TRP A 1 88 ? 8.155 -3.794 -8.630 1.00 91.62 88 TRP A N 1
ATOM 703 C CA . TRP A 1 88 ? 8.545 -5.207 -8.714 1.00 91.62 88 TRP A CA 1
ATOM 704 C C . TRP A 1 88 ? 7.867 -5.936 -9.875 1.00 91.62 88 TRP A C 1
ATOM 706 O O . TRP A 1 88 ? 8.524 -6.693 -10.591 1.00 91.62 88 TRP A O 1
ATOM 716 N N . GLY A 1 89 ? 6.581 -5.678 -10.121 1.00 90.81 89 GLY A N 1
ATOM 717 C CA . GLY A 1 89 ? 5.875 -6.215 -11.284 1.00 90.81 89 GLY A CA 1
ATOM 718 C C . GLY A 1 89 ? 6.512 -5.778 -12.607 1.00 90.81 89 GLY A C 1
ATOM 719 O O . GLY A 1 89 ? 6.682 -6.587 -13.515 1.00 90.81 89 GLY A O 1
ATOM 720 N N . TYR A 1 90 ? 6.926 -4.518 -12.722 1.00 91.31 90 TYR A N 1
ATOM 721 C CA . TYR A 1 90 ? 7.587 -4.013 -13.924 1.00 91.31 90 TYR A CA 1
ATOM 722 C C . TYR A 1 90 ? 8.976 -4.631 -14.087 1.00 91.31 90 TYR A C 1
ATOM 724 O O . TYR A 1 90 ? 9.310 -5.178 -15.135 1.00 91.31 90 TYR A O 1
ATOM 732 N N . ALA A 1 91 ? 9.753 -4.626 -13.007 1.00 89.62 91 ALA A N 1
ATOM 733 C CA . ALA A 1 91 ? 11.108 -5.149 -12.953 1.00 89.62 91 ALA A CA 1
ATOM 734 C C . ALA A 1 91 ? 11.197 -6.647 -13.302 1.00 89.62 91 ALA A C 1
ATOM 736 O O . ALA A 1 91 ? 12.194 -7.099 -13.864 1.00 89.62 91 ALA A O 1
ATOM 737 N N . THR A 1 92 ? 10.140 -7.408 -13.006 1.00 87.31 92 THR A N 1
ATOM 738 C CA . THR A 1 92 ? 10.007 -8.842 -13.322 1.00 87.31 92 THR A CA 1
ATOM 739 C C . THR A 1 92 ? 9.327 -9.119 -14.669 1.00 87.31 92 THR A C 1
ATOM 741 O O . THR A 1 92 ? 9.203 -10.277 -15.064 1.00 87.31 92 THR A O 1
ATOM 744 N N . GLY A 1 93 ? 8.913 -8.079 -15.402 1.00 88.38 93 GLY A N 1
ATOM 745 C CA . GLY A 1 93 ? 8.301 -8.190 -16.729 1.00 88.38 93 GLY A CA 1
ATOM 746 C C . GLY A 1 93 ? 6.797 -8.498 -16.739 1.00 88.38 93 GLY A C 1
ATOM 747 O O . GLY A 1 93 ? 6.254 -8.806 -17.800 1.00 88.38 93 GLY A O 1
ATOM 748 N N . LEU A 1 94 ? 6.097 -8.412 -15.599 1.00 89.94 94 LEU A N 1
ATOM 749 C CA . LEU A 1 94 ? 4.631 -8.535 -15.540 1.00 89.94 94 LEU A CA 1
ATOM 750 C C . LEU A 1 94 ? 3.943 -7.385 -16.299 1.00 89.94 94 LEU A C 1
ATOM 752 O O . LEU A 1 94 ? 2.976 -7.590 -17.048 1.00 89.94 94 LEU A O 1
ATOM 756 N N . PHE A 1 95 ? 4.460 -6.168 -16.119 1.00 90.88 95 PHE A N 1
ATOM 757 C CA . PHE A 1 95 ? 4.029 -4.991 -16.866 1.00 90.88 95 PHE A CA 1
ATOM 758 C C . PHE A 1 95 ? 4.916 -4.801 -18.090 1.00 90.88 95 PHE A C 1
ATOM 760 O O . PHE A 1 95 ? 6.138 -4.786 -17.993 1.00 90.88 95 PHE A O 1
ATOM 767 N N . ALA A 1 96 ? 4.280 -4.656 -19.253 1.00 87.38 96 ALA A N 1
ATOM 768 C CA . ALA A 1 96 ? 4.989 -4.453 -20.513 1.00 87.38 96 ALA A CA 1
ATOM 769 C C . ALA A 1 96 ? 5.358 -2.978 -20.732 1.00 87.38 96 ALA A C 1
ATOM 771 O O . ALA A 1 96 ? 6.272 -2.681 -21.494 1.00 87.38 96 ALA A O 1
ATOM 772 N N . GLN A 1 97 ? 4.622 -2.063 -20.095 1.00 91.31 97 GLN A N 1
ATOM 773 C CA . GLN A 1 97 ? 4.796 -0.621 -20.205 1.00 91.31 97 GLN A CA 1
ATOM 774 C C . GLN A 1 97 ? 4.812 -0.000 -18.808 1.00 91.31 97 GLN A C 1
ATOM 776 O O . GLN A 1 97 ? 4.084 -0.447 -17.922 1.00 91.31 97 GLN A O 1
ATOM 781 N N . GLU A 1 98 ? 5.606 1.056 -18.635 1.00 93.38 98 GLU A N 1
ATOM 782 C CA . GLU A 1 98 ? 5.653 1.852 -17.401 1.00 93.38 98 GLU A CA 1
ATOM 783 C C . GLU A 1 98 ? 4.263 2.405 -17.047 1.00 93.38 98 GLU A C 1
ATOM 785 O O . GLU A 1 98 ? 3.820 2.266 -15.911 1.00 93.38 98 GLU A O 1
ATOM 790 N N . ALA A 1 99 ? 3.515 2.888 -18.045 1.00 93.19 99 ALA A N 1
ATOM 791 C CA . ALA A 1 99 ? 2.160 3.410 -17.864 1.00 93.19 99 ALA A CA 1
ATOM 792 C C . ALA A 1 99 ? 1.163 2.378 -17.295 1.00 93.19 99 ALA A C 1
ATOM 794 O O . ALA A 1 99 ? 0.271 2.743 -16.533 1.00 93.19 99 ALA A O 1
ATOM 795 N N . ASP A 1 100 ? 1.303 1.088 -17.633 1.00 92.88 100 ASP A N 1
ATOM 796 C CA . ASP A 1 100 ? 0.449 0.036 -17.061 1.00 92.88 100 ASP A CA 1
ATOM 797 C C . ASP A 1 100 ? 0.774 -0.192 -15.573 1.00 92.88 100 ASP A C 1
ATOM 799 O O . ASP A 1 100 ? -0.128 -0.438 -14.771 1.00 92.88 100 ASP A O 1
ATOM 803 N N . ALA A 1 101 ? 2.056 -0.105 -15.202 1.00 94.38 101 ALA A N 1
ATOM 804 C CA . ALA A 1 101 ? 2.508 -0.260 -13.822 1.00 94.38 101 ALA A CA 1
ATOM 805 C C . ALA A 1 101 ? 2.090 0.940 -12.954 1.00 94.38 101 ALA A C 1
ATOM 807 O O . ALA A 1 101 ? 1.607 0.755 -11.838 1.00 94.38 101 ALA A O 1
ATOM 808 N N . GLU A 1 102 ? 2.220 2.160 -13.482 1.00 94.75 102 GLU A N 1
ATOM 809 C CA . GLU A 1 102 ? 1.716 3.389 -12.857 1.00 94.75 102 GLU A CA 1
ATOM 810 C C . GLU A 1 102 ? 0.218 3.301 -12.594 1.00 94.75 102 GLU A C 1
ATOM 812 O O . GLU A 1 102 ? -0.228 3.465 -11.459 1.00 94.75 102 GLU A O 1
ATOM 817 N N . LEU A 1 103 ? -0.552 2.959 -13.629 1.00 94.62 103 LEU A N 1
ATOM 818 C CA . LEU A 1 103 ? -1.996 2.839 -13.514 1.00 94.62 103 LEU A CA 1
ATOM 819 C C . LEU A 1 103 ? -2.395 1.790 -12.469 1.00 94.62 103 LEU A C 1
ATOM 821 O O . LEU A 1 103 ? -3.306 2.015 -11.676 1.00 94.62 103 LEU A O 1
ATOM 825 N N . PHE A 1 104 ? -1.702 0.651 -12.432 1.00 94.62 104 PHE A N 1
ATOM 826 C CA . PHE A 1 104 ? -1.926 -0.353 -11.398 1.00 94.62 104 PHE A CA 1
ATOM 827 C C . PHE A 1 104 ? -1.671 0.197 -9.986 1.00 94.62 104 PHE A C 1
ATOM 829 O O . PHE A 1 104 ? -2.480 -0.048 -9.089 1.00 94.62 104 PHE A O 1
ATOM 836 N N . ALA A 1 105 ? -0.580 0.943 -9.781 1.00 95.00 105 ALA A N 1
ATOM 837 C CA . ALA A 1 105 ? -0.272 1.539 -8.484 1.00 95.00 105 ALA A CA 1
ATOM 838 C C . ALA A 1 105 ? -1.366 2.525 -8.038 1.00 95.00 105 ALA A C 1
ATOM 840 O O . ALA A 1 105 ? -1.822 2.466 -6.894 1.00 95.00 105 ALA A O 1
ATOM 841 N N . GLU A 1 106 ? -1.827 3.388 -8.946 1.00 93.38 106 GLU A N 1
ATOM 842 C CA . GLU A 1 106 ? -2.901 4.350 -8.677 1.00 93.38 106 GLU A CA 1
ATOM 843 C C . GLU A 1 106 ? -4.213 3.646 -8.295 1.00 93.38 106 GLU A C 1
ATOM 845 O O . GLU A 1 106 ? -4.830 3.963 -7.275 1.00 93.38 106 GLU A O 1
ATOM 850 N N . GLU A 1 107 ? -4.621 2.649 -9.082 1.00 93.50 107 GLU A N 1
ATOM 851 C CA . GLU A 1 107 ? -5.856 1.891 -8.873 1.00 93.50 107 GLU A CA 1
ATOM 852 C C . GLU A 1 107 ? -5.831 1.086 -7.571 1.00 93.50 107 GLU A C 1
ATOM 854 O O . GLU A 1 107 ? -6.811 1.082 -6.821 1.00 93.50 107 GLU A O 1
ATOM 859 N N . LEU A 1 108 ? -4.706 0.435 -7.262 1.00 93.31 108 LEU A N 1
ATOM 860 C CA . LEU A 1 108 ? -4.557 -0.326 -6.026 1.00 93.31 108 LEU A CA 1
ATOM 861 C C . LEU A 1 108 ? -4.558 0.591 -4.798 1.00 93.31 108 LEU A C 1
ATOM 863 O O . LEU A 1 108 ? -5.221 0.278 -3.807 1.00 93.31 108 LEU A O 1
ATOM 867 N N . SER A 1 109 ? -3.866 1.731 -4.864 1.00 92.50 109 SER A N 1
ATOM 868 C CA . SER A 1 109 ? -3.873 2.729 -3.789 1.00 92.50 109 SER A CA 1
ATOM 869 C C . SER A 1 109 ? -5.294 3.244 -3.525 1.00 92.50 109 SER A C 1
ATOM 871 O O . SER A 1 109 ? -5.752 3.243 -2.380 1.00 92.50 109 SER A O 1
ATOM 873 N N . ALA A 1 110 ? -6.052 3.569 -4.581 1.00 90.00 110 ALA A N 1
ATOM 874 C CA . ALA A 1 110 ? -7.449 3.995 -4.474 1.00 90.00 110 ALA A CA 1
ATOM 875 C C . ALA A 1 110 ? -8.374 2.896 -3.907 1.00 90.00 110 ALA A C 1
ATOM 877 O O . ALA A 1 110 ? -9.235 3.169 -3.063 1.00 90.00 110 ALA A O 1
ATOM 878 N N . ALA A 1 111 ? -8.191 1.638 -4.318 1.00 90.44 111 ALA A N 1
ATOM 879 C CA . ALA A 1 111 ? -8.960 0.502 -3.804 1.00 90.44 111 ALA A CA 1
ATOM 880 C C . ALA A 1 111 ? -8.687 0.231 -2.311 1.00 90.44 111 ALA A C 1
ATOM 882 O O . ALA A 1 111 ? -9.603 -0.071 -1.542 1.00 90.44 111 ALA A O 1
ATOM 883 N N . ILE A 1 112 ? -7.433 0.376 -1.878 1.00 91.12 112 ILE A N 1
ATOM 884 C CA . ILE A 1 112 ? -7.050 0.283 -0.466 1.00 91.12 112 ILE A CA 1
ATOM 885 C C . ILE A 1 112 ? -7.664 1.437 0.332 1.00 91.12 112 ILE A C 1
ATOM 887 O O . ILE A 1 112 ? -8.300 1.216 1.363 1.00 91.12 112 ILE A O 1
ATOM 891 N N . ALA A 1 113 ? -7.506 2.666 -0.156 1.00 87.69 113 ALA A N 1
ATOM 892 C CA . ALA A 1 113 ? -7.962 3.871 0.523 1.00 87.69 113 ALA A CA 1
ATOM 893 C C . ALA A 1 113 ? -9.494 3.937 0.673 1.00 87.69 113 ALA A C 1
ATOM 895 O O . ALA A 1 113 ? -10.008 4.385 1.696 1.00 87.69 113 ALA A O 1
ATOM 896 N N . SER A 1 114 ? -10.229 3.404 -0.307 1.00 87.00 114 SER A N 1
ATOM 897 C CA . SER A 1 114 ? -11.686 3.208 -0.231 1.00 87.00 114 SER A CA 1
ATOM 898 C C . SER A 1 114 ? -12.106 2.036 0.664 1.00 87.00 114 SER A C 1
ATOM 900 O O . SER A 1 114 ? -13.289 1.861 0.953 1.00 87.00 114 SER A O 1
ATOM 902 N N . GLY A 1 115 ? -11.151 1.242 1.151 1.00 85.75 115 GLY A N 1
ATOM 903 C CA . GLY A 1 115 ? -11.398 0.132 2.058 1.00 85.75 115 GLY A CA 1
ATOM 904 C C . GLY A 1 115 ? -11.932 -1.134 1.392 1.00 85.75 115 GLY A C 1
ATOM 905 O O . GLY A 1 115 ? -12.414 -2.006 2.113 1.00 85.75 115 GLY A O 1
ATOM 906 N N . LEU A 1 116 ? -11.850 -1.244 0.061 1.00 86.44 116 LEU A N 1
ATOM 907 C CA . LEU A 1 116 ? -12.207 -2.459 -0.681 1.00 86.44 116 LEU A CA 1
ATOM 908 C C . LEU A 1 116 ? -11.142 -3.550 -0.581 1.00 86.44 116 LEU A C 1
ATOM 910 O O . LEU A 1 116 ? -11.448 -4.732 -0.729 1.00 86.44 116 LEU A O 1
ATOM 914 N N . VAL A 1 117 ? -9.893 -3.151 -0.345 1.00 87.62 117 VAL A N 1
ATOM 915 C CA . VAL A 1 117 ? -8.754 -4.057 -0.216 1.00 87.62 117 VAL A CA 1
ATOM 916 C C . VAL A 1 117 ? -8.159 -3.914 1.179 1.00 87.62 117 VAL A C 1
ATOM 918 O O . VAL A 1 117 ? -7.825 -2.816 1.619 1.00 87.62 117 VAL A O 1
ATOM 921 N N . ALA A 1 118 ? -8.004 -5.046 1.862 1.00 84.69 118 ALA A N 1
ATOM 922 C CA . ALA A 1 118 ? -7.288 -5.158 3.126 1.00 84.69 118 ALA A CA 1
ATOM 923 C C . ALA A 1 118 ? -6.131 -6.153 2.936 1.00 84.69 118 ALA A C 1
ATOM 925 O O . ALA A 1 118 ? -6.358 -7.365 2.975 1.00 84.69 118 ALA A O 1
ATOM 926 N N . PRO A 1 119 ? -4.906 -5.669 2.664 1.00 82.00 119 PRO A N 1
ATOM 927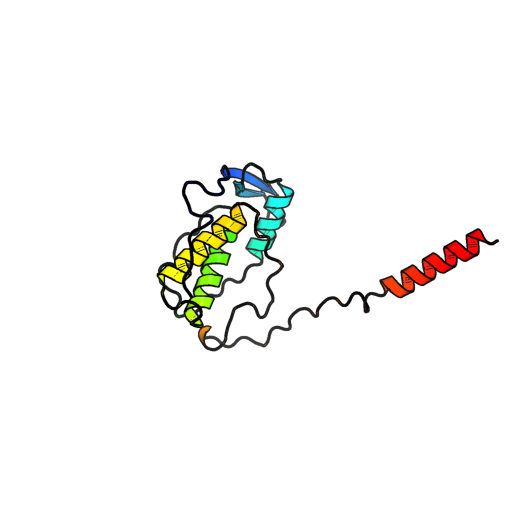 C CA . PRO A 1 119 ? -3.732 -6.516 2.550 1.00 82.00 119 PRO A CA 1
ATOM 928 C C . PRO A 1 119 ? -3.501 -7.276 3.855 1.00 82.00 119 PRO A C 1
ATOM 930 O O . PRO A 1 119 ? -3.601 -6.720 4.948 1.00 82.00 119 PRO A O 1
ATOM 933 N N . ALA A 1 120 ? -3.176 -8.559 3.735 1.00 76.44 120 ALA A N 1
ATOM 934 C CA . ALA A 1 120 ? -2.689 -9.331 4.867 1.00 76.44 120 ALA A CA 1
ATOM 935 C C . ALA A 1 120 ? -1.264 -8.889 5.250 1.00 76.44 120 ALA A C 1
ATOM 937 O O . ALA A 1 120 ? -0.626 -8.092 4.554 1.00 76.44 120 ALA A O 1
ATOM 938 N N . ALA A 1 121 ? -0.740 -9.452 6.342 1.00 70.75 121 ALA A N 1
ATOM 939 C CA . ALA A 1 121 ? 0.679 -9.342 6.656 1.00 70.75 121 ALA A CA 1
ATOM 940 C C . ALA A 1 121 ? 1.516 -9.807 5.452 1.00 70.75 121 ALA A C 1
ATOM 942 O 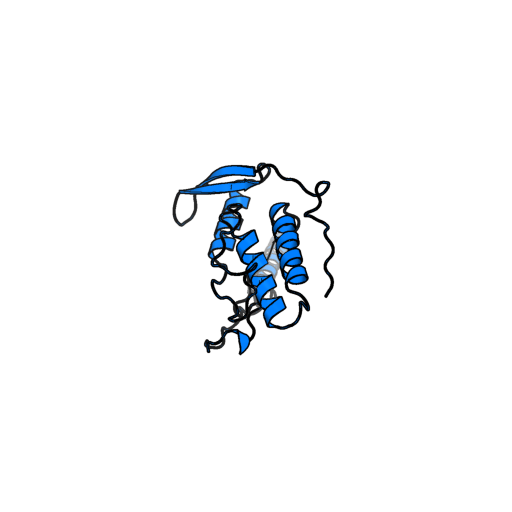O . ALA A 1 121 ? 1.264 -10.872 4.877 1.00 70.75 121 ALA A O 1
ATOM 943 N N . GLN A 1 122 ? 2.495 -8.993 5.061 1.00 67.88 122 GLN A N 1
ATOM 944 C CA . GLN A 1 122 ? 3.343 -9.301 3.919 1.00 67.88 122 GLN A CA 1
ATOM 945 C C . GLN A 1 122 ? 4.251 -10.488 4.253 1.00 67.88 122 GLN A C 1
ATOM 947 O O . GLN A 1 122 ? 4.767 -10.610 5.367 1.00 67.88 122 GLN A O 1
ATOM 952 N N . ARG A 1 123 ? 4.433 -11.395 3.290 1.00 65.88 123 ARG A N 1
ATOM 953 C CA . ARG A 1 123 ? 5.337 -12.536 3.462 1.00 65.88 123 ARG A CA 1
ATOM 954 C C . ARG A 1 123 ? 6.780 -12.061 3.429 1.00 65.88 123 ARG A C 1
ATOM 956 O O . ARG A 1 123 ? 7.123 -11.188 2.640 1.00 65.88 123 ARG A O 1
ATOM 963 N N . ALA A 1 124 ? 7.630 -12.692 4.230 1.00 57.81 124 ALA A N 1
ATOM 964 C CA . ALA A 1 124 ? 9.035 -12.319 4.342 1.00 57.81 124 ALA A CA 1
ATOM 965 C C . ALA A 1 124 ? 9.836 -12.538 3.038 1.00 57.81 124 ALA A C 1
ATOM 967 O O . ALA A 1 124 ? 10.796 -11.817 2.786 1.00 57.81 124 ALA A O 1
ATOM 968 N N . GLY A 1 125 ? 9.416 -13.494 2.196 1.00 56.09 125 GLY A N 1
ATOM 969 C CA . GLY A 1 125 ? 9.922 -13.671 0.828 1.00 56.09 125 GLY A CA 1
ATOM 970 C C . GLY A 1 125 ? 9.288 -12.733 -0.208 1.00 56.09 125 GLY A C 1
ATOM 971 O O . GLY A 1 125 ? 9.880 -12.515 -1.258 1.00 56.09 125 GLY A O 1
ATOM 972 N N . GLY A 1 126 ? 8.130 -12.144 0.113 1.00 64.88 126 GLY A N 1
ATOM 973 C CA . GLY A 1 126 ? 7.444 -11.087 -0.633 1.00 64.88 126 GLY A CA 1
ATOM 974 C C . GLY A 1 126 ? 7.376 -11.242 -2.157 1.00 64.88 126 GLY A C 1
ATOM 975 O O . GLY A 1 126 ? 7.392 -12.333 -2.717 1.00 64.88 126 GLY A O 1
ATOM 976 N N . GLU A 1 127 ? 7.273 -10.096 -2.828 1.00 63.00 127 GLU A N 1
ATOM 977 C CA . GLU A 1 127 ? 7.252 -9.946 -4.295 1.00 63.00 127 GLU A CA 1
ATOM 978 C C . GLU A 1 127 ? 8.657 -9.707 -4.861 1.00 63.00 127 GLU A C 1
ATOM 980 O O . GLU A 1 127 ? 8.851 -9.447 -6.047 1.00 63.00 127 GLU A O 1
ATOM 985 N N . ARG A 1 128 ? 9.644 -9.772 -3.971 1.00 69.00 128 ARG A N 1
ATOM 986 C CA . ARG A 1 128 ? 11.049 -9.558 -4.244 1.00 69.00 128 ARG A CA 1
ATOM 987 C C . ARG A 1 128 ? 11.604 -10.771 -4.977 1.00 69.00 128 ARG A C 1
ATOM 989 O O . ARG A 1 128 ? 11.578 -11.887 -4.465 1.00 69.00 128 ARG A O 1
ATOM 996 N N . VAL A 1 129 ? 12.170 -10.541 -6.156 1.00 65.25 129 VAL A N 1
ATOM 997 C CA . VAL A 1 129 ? 12.762 -11.604 -6.975 1.00 65.25 129 VAL A CA 1
ATOM 998 C C . VAL A 1 129 ? 14.242 -11.308 -7.210 1.00 65.25 129 VAL A C 1
ATOM 1000 O O . VAL A 1 129 ? 14.609 -10.333 -7.863 1.00 65.25 129 VAL A O 1
ATOM 1003 N N . HIS A 1 130 ? 15.116 -12.167 -6.687 1.00 56.34 130 HIS A N 1
ATOM 1004 C CA . HIS A 1 130 ? 16.538 -12.176 -7.044 1.00 56.34 130 HIS A CA 1
ATOM 1005 C C . HIS A 1 130 ? 16.689 -12.671 -8.500 1.00 56.34 130 HIS A C 1
ATOM 1007 O O . HIS A 1 130 ? 16.013 -13.640 -8.854 1.00 56.34 130 HIS A O 1
ATOM 1013 N N . PRO A 1 131 ? 17.559 -12.093 -9.359 1.00 61.09 131 PRO A N 1
ATOM 1014 C CA . PRO A 1 131 ? 18.654 -11.145 -9.092 1.00 61.09 131 PRO A CA 1
ATOM 1015 C C . PRO A 1 131 ? 18.306 -9.659 -9.258 1.00 61.09 131 PRO A C 1
ATOM 1017 O O . PRO A 1 131 ? 19.187 -8.818 -9.146 1.00 61.09 131 PRO A O 1
ATOM 1020 N N . VAL A 1 132 ? 17.046 -9.312 -9.515 1.00 65.50 132 VAL A N 1
ATOM 1021 C CA . VAL A 1 132 ? 16.648 -7.923 -9.821 1.00 65.50 132 VAL A CA 1
ATOM 1022 C C . VAL A 1 132 ? 16.783 -6.982 -8.608 1.00 65.50 132 VAL A C 1
ATOM 1024 O O . VAL A 1 132 ? 16.786 -5.761 -8.741 1.00 65.50 132 VAL A O 1
ATOM 1027 N N . ALA A 1 133 ? 16.947 -7.562 -7.419 1.00 60.59 133 ALA A N 1
ATOM 1028 C CA . ALA A 1 133 ? 17.223 -6.866 -6.169 1.00 60.59 13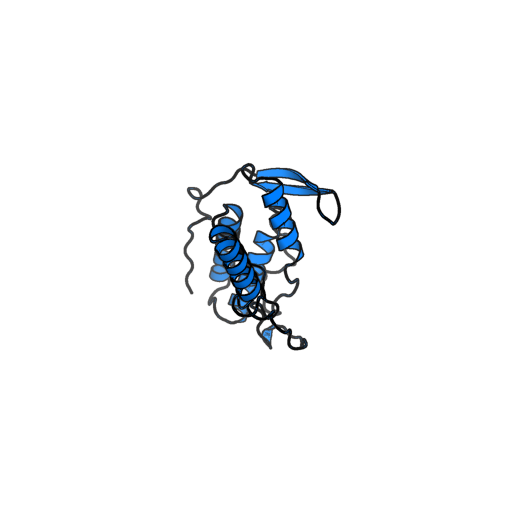3 ALA A CA 1
ATOM 1029 C C . ALA A 1 133 ? 18.656 -6.307 -6.025 1.00 60.59 133 ALA A C 1
ATOM 1031 O O . ALA A 1 133 ? 18.902 -5.572 -5.077 1.00 60.59 133 ALA A O 1
ATOM 1032 N N . ASP A 1 134 ? 19.583 -6.661 -6.925 1.00 60.03 134 ASP A N 1
ATOM 1033 C CA . ASP A 1 134 ? 21.006 -6.254 -6.950 1.00 60.03 134 ASP A CA 1
ATOM 1034 C C . ASP A 1 134 ? 21.801 -6.455 -5.636 1.00 60.03 134 ASP A C 1
ATOM 1036 O O . ASP A 1 134 ? 22.922 -5.979 -5.462 1.00 60.03 134 ASP A O 1
ATOM 1040 N N . ASP A 1 135 ? 21.248 -7.232 -4.707 1.00 60.28 135 ASP A N 1
ATOM 1041 C CA . ASP A 1 135 ? 21.850 -7.642 -3.446 1.00 60.28 135 ASP A CA 1
ATOM 1042 C C . ASP A 1 135 ? 21.583 -9.140 -3.178 1.00 60.28 135 ASP A C 1
ATOM 1044 O O . ASP A 1 135 ? 20.770 -9.805 -3.831 1.00 60.28 135 ASP A O 1
ATOM 1048 N N . ARG A 1 136 ? 22.302 -9.709 -2.205 1.00 56.47 136 ARG A N 1
ATOM 1049 C CA . ARG A 1 136 ? 22.151 -11.114 -1.808 1.00 56.47 136 ARG A CA 1
ATOM 1050 C C . ARG A 1 136 ? 21.810 -11.193 -0.327 1.00 56.47 136 ARG A C 1
ATOM 1052 O O . ARG A 1 136 ? 22.692 -11.113 0.524 1.00 56.47 136 ARG A O 1
ATOM 1059 N N . LEU A 1 137 ? 20.523 -11.347 -0.026 1.00 60.66 137 LEU A N 1
ATOM 1060 C CA . LEU A 1 137 ? 20.030 -11.538 1.339 1.00 60.66 137 LEU A CA 1
ATOM 1061 C C . LEU A 1 137 ? 19.958 -13.035 1.701 1.00 60.66 137 LEU A C 1
ATOM 1063 O O . LEU A 1 137 ? 19.746 -13.870 0.816 1.00 60.66 137 LEU A O 1
ATOM 1067 N N . PRO A 1 138 ? 20.144 -13.406 2.984 1.00 57.94 138 PRO A N 1
ATOM 1068 C CA . PRO A 1 138 ? 19.916 -14.774 3.443 1.00 57.94 138 PRO A CA 1
ATOM 1069 C C . PRO A 1 138 ? 18.456 -15.183 3.207 1.00 57.94 138 PRO A C 1
ATOM 1071 O O . PRO A 1 138 ? 17.555 -14.348 3.263 1.00 57.94 138 PRO A O 1
ATOM 1074 N N . ALA A 1 139 ? 18.219 -16.474 2.952 1.00 58.34 139 ALA A N 1
ATOM 1075 C CA . ALA A 1 139 ? 16.869 -17.002 2.785 1.00 58.34 139 ALA A CA 1
ATOM 1076 C C . ALA A 1 139 ? 16.039 -16.694 4.039 1.00 58.34 139 ALA A C 1
ATOM 1078 O O . ALA A 1 139 ? 16.369 -17.154 5.134 1.00 58.34 139 ALA A O 1
ATOM 1079 N N . VAL A 1 140 ? 14.979 -15.902 3.882 1.00 57.72 140 VAL A N 1
ATOM 1080 C CA . VAL A 1 140 ? 14.086 -15.585 4.993 1.00 57.72 140 VAL A CA 1
ATOM 1081 C C . VAL A 1 140 ? 13.045 -16.691 5.084 1.00 57.72 140 VAL A C 1
ATOM 1083 O O . VAL A 1 140 ? 12.300 -16.932 4.135 1.00 57.72 140 VAL A O 1
ATOM 1086 N N . ALA A 1 141 ? 13.021 -17.400 6.212 1.00 54.75 141 ALA A N 1
ATOM 1087 C CA . ALA A 1 141 ? 12.007 -18.412 6.462 1.00 54.75 141 ALA A CA 1
ATOM 1088 C C . ALA A 1 141 ? 10.638 -17.727 6.575 1.00 54.75 141 ALA A C 1
ATOM 1090 O O . ALA A 1 141 ? 10.439 -16.870 7.436 1.00 54.75 141 ALA A O 1
ATOM 1091 N N . GLU A 1 142 ? 9.694 -18.089 5.706 1.00 58.28 142 GLU A N 1
ATOM 1092 C CA . GLU A 1 142 ? 8.304 -17.686 5.899 1.00 58.28 142 GLU A CA 1
ATOM 1093 C C . GLU A 1 142 ? 7.761 -18.340 7.174 1.00 58.28 142 GLU A C 1
ATOM 1095 O O . GLU A 1 142 ? 8.042 -19.511 7.452 1.00 58.28 142 GLU A O 1
ATOM 1100 N N . THR A 1 143 ? 6.970 -17.598 7.953 1.00 54.69 143 THR A N 1
ATOM 1101 C CA . THR A 1 143 ? 6.242 -18.170 9.087 1.00 54.69 143 THR A CA 1
ATOM 1102 C C . THR A 1 143 ? 5.384 -19.316 8.566 1.00 54.69 143 THR A C 1
ATOM 1104 O O . THR A 1 143 ? 4.536 -19.111 7.694 1.00 54.69 143 THR A O 1
ATOM 1107 N N . ALA A 1 144 ? 5.620 -20.527 9.073 1.00 58.03 144 ALA A N 1
ATOM 1108 C CA . ALA A 1 144 ? 4.857 -21.699 8.673 1.00 58.03 144 ALA A CA 1
ATOM 1109 C C . ALA A 1 144 ? 3.356 -21.411 8.814 1.00 58.03 144 ALA A C 1
ATOM 1111 O O . ALA A 1 144 ? 2.924 -20.822 9.808 1.00 58.03 144 ALA A O 1
ATOM 1112 N N . VAL A 1 145 ? 2.565 -21.825 7.817 1.00 57.94 145 VAL A N 1
ATOM 1113 C CA . VAL A 1 145 ? 1.100 -21.742 7.875 1.00 57.94 145 VAL A CA 1
ATOM 1114 C C . VAL A 1 145 ? 0.652 -22.317 9.211 1.00 57.94 145 VAL A C 1
ATOM 1116 O O . VAL A 1 145 ? 0.968 -23.470 9.515 1.00 57.94 145 VAL A O 1
ATOM 1119 N N . LEU A 1 146 ? -0.067 -21.520 10.006 1.00 52.12 146 LEU A N 1
ATOM 1120 C CA . LEU A 1 146 ? -0.614 -21.971 11.276 1.00 52.12 146 LEU A CA 1
ATOM 1121 C C . LEU A 1 146 ? -1.587 -23.121 10.987 1.00 52.12 146 LEU A C 1
ATOM 1123 O O . LEU A 1 146 ? -2.726 -22.916 10.567 1.00 52.12 146 LEU A O 1
ATOM 1127 N N . ARG A 1 147 ? -1.120 -24.357 11.155 1.00 56.91 147 ARG A N 1
ATOM 1128 C CA . ARG A 1 147 ? -1.965 -25.542 11.054 1.00 56.91 147 ARG A CA 1
ATOM 1129 C C . ARG A 1 147 ? -2.814 -25.565 12.314 1.00 56.91 147 ARG A C 1
ATOM 1131 O O . ARG A 1 147 ? -2.302 -25.861 13.388 1.00 56.91 147 ARG A O 1
ATOM 1138 N N . LEU A 1 148 ? -4.113 -25.297 12.179 1.00 55.28 148 LEU A N 1
ATOM 1139 C CA . LEU A 1 148 ? -5.092 -25.432 13.271 1.00 55.28 148 LEU A CA 1
ATOM 1140 C C . LEU A 1 148 ? -5.124 -26.859 13.861 1.00 55.28 148 LEU A C 1
ATOM 1142 O O . LEU A 1 148 ? -5.676 -27.086 14.933 1.00 55.28 148 LEU A O 1
ATOM 1146 N N . ASP A 1 149 ? -4.511 -27.820 13.168 1.00 64.44 149 ASP A N 1
ATOM 1147 C CA . ASP A 1 149 ? -4.285 -29.198 13.611 1.00 64.44 149 ASP A CA 1
ATOM 1148 C C . ASP A 1 149 ? -3.140 -29.361 14.606 1.00 64.44 149 ASP A C 1
ATOM 1150 O O . ASP A 1 149 ? -3.150 -30.313 15.377 1.00 64.44 149 ASP A O 1
ATOM 1154 N N . GLY A 1 150 ? -2.169 -28.448 14.584 1.00 57.12 150 GLY A N 1
ATOM 1155 C CA . GLY A 1 150 ? -1.019 -28.447 15.486 1.00 57.12 150 GLY A CA 1
ATOM 1156 C C . GLY A 1 150 ? -1.218 -27.582 16.728 1.00 57.12 150 GLY A C 1
ATOM 1157 O O . GLY A 1 150 ? -0.356 -27.568 17.598 1.00 57.12 150 GLY A O 1
ATOM 1158 N N . VAL A 1 151 ? -2.334 -26.854 16.823 1.00 58.66 151 VAL A N 1
ATOM 1159 C CA . VAL A 1 151 ? -2.670 -26.112 18.037 1.00 58.66 151 VAL A CA 1
ATOM 1160 C C . VAL A 1 151 ? -3.254 -27.119 19.024 1.00 58.66 151 VAL A C 1
ATOM 1162 O O . VAL A 1 151 ? -4.298 -27.716 18.758 1.00 58.66 151 VAL A O 1
ATOM 1165 N N . GLU A 1 152 ? -2.618 -27.271 20.187 1.00 62.09 152 GLU A N 1
ATOM 1166 C CA . GLU A 1 152 ? -3.064 -28.095 21.332 1.00 62.09 152 GLU A CA 1
ATOM 1167 C C . GLU A 1 152 ? -4.522 -27.830 21.776 1.00 62.09 152 GLU A C 1
ATOM 1169 O O . GLU A 1 152 ? -5.086 -28.548 22.602 1.00 62.09 152 GLU A O 1
ATOM 1174 N N . PHE A 1 153 ? -5.162 -26.820 21.188 1.00 63.88 153 PHE A N 1
ATOM 1175 C CA . PHE A 1 153 ? -6.551 -26.445 21.364 1.00 63.88 153 PHE A CA 1
ATOM 1176 C C . PHE A 1 153 ? -7.544 -27.579 21.098 1.00 63.88 153 PHE A C 1
ATOM 1178 O O . PHE A 1 153 ? -8.515 -27.694 21.838 1.00 63.88 153 PHE A O 1
ATOM 1185 N N . ARG A 1 154 ? -7.336 -28.434 20.084 1.00 66.94 154 ARG A N 1
ATOM 1186 C CA . ARG A 1 154 ? -8.304 -29.506 19.778 1.00 66.94 154 ARG A CA 1
ATOM 1187 C C . ARG A 1 154 ? -8.334 -30.592 20.867 1.00 66.94 154 ARG A C 1
ATOM 1189 O O . ARG A 1 154 ? -9.414 -30.800 21.416 1.00 66.94 154 ARG A O 1
ATOM 1196 N N . PRO A 1 155 ? -7.196 -31.192 21.275 1.00 75.56 155 PRO A N 1
ATOM 1197 C CA . PRO A 1 155 ? -7.169 -32.093 22.429 1.00 75.56 155 PRO A CA 1
ATOM 1198 C C . PRO A 1 155 ? -7.684 -31.444 23.723 1.00 75.56 155 PRO A C 1
ATOM 1200 O O . PRO A 1 155 ? -8.431 -32.070 24.473 1.00 75.56 155 PRO A O 1
ATOM 1203 N N . ALA A 1 156 ? -7.336 -30.175 23.977 1.00 74.25 156 ALA A N 1
ATOM 1204 C CA . ALA A 1 156 ? -7.775 -29.455 25.174 1.00 74.25 156 ALA A CA 1
ATOM 1205 C C . ALA A 1 156 ? -9.295 -29.196 25.193 1.00 74.25 156 ALA A C 1
ATOM 1207 O O . ALA A 1 156 ? -9.941 -29.340 26.234 1.00 74.25 156 ALA A O 1
ATOM 1208 N N . LEU A 1 157 ? -9.886 -28.853 24.045 1.00 75.94 157 LEU A N 1
ATOM 1209 C CA . LEU A 1 157 ? -11.325 -28.649 23.891 1.00 75.94 157 LEU A CA 1
ATOM 1210 C C . LEU A 1 157 ? -12.095 -29.969 24.021 1.00 75.94 157 LEU A C 1
ATOM 1212 O O . LEU A 1 157 ? -13.110 -30.015 24.713 1.00 75.94 157 LEU A O 1
ATOM 1216 N N . GLU A 1 158 ? -11.606 -31.045 23.404 1.00 85.25 158 GLU A N 1
ATOM 1217 C CA . GLU A 1 158 ? -12.211 -32.379 23.502 1.00 85.25 158 GLU A CA 1
ATOM 1218 C C . GLU A 1 158 ? -12.200 -32.896 24.945 1.00 85.25 158 GLU A C 1
ATOM 1220 O O . GLU A 1 158 ? -13.237 -33.341 25.445 1.00 85.25 158 GLU A O 1
ATOM 1225 N N . ALA A 1 159 ? -11.076 -32.747 25.654 1.00 82.81 159 ALA A N 1
ATOM 1226 C CA . ALA A 1 159 ? -10.976 -33.082 27.072 1.00 82.81 159 ALA A CA 1
ATOM 1227 C C . ALA A 1 159 ? -11.963 -32.265 27.924 1.00 82.81 159 ALA A C 1
ATOM 1229 O O . ALA A 1 159 ? -12.615 -32.805 28.822 1.00 82.81 159 ALA A O 1
ATOM 1230 N N . ARG A 1 160 ? -12.127 -30.969 27.622 1.00 80.31 160 ARG A N 1
ATOM 1231 C CA . ARG A 1 160 ? -13.058 -30.097 28.347 1.00 80.31 160 ARG A CA 1
ATOM 1232 C C . ARG A 1 160 ? -14.519 -30.468 28.097 1.00 80.31 160 ARG A C 1
ATOM 1234 O O . ARG A 1 160 ? -15.293 -30.528 29.049 1.00 80.31 160 ARG A O 1
ATOM 1241 N N . LEU A 1 161 ? -14.886 -30.757 26.850 1.00 85.12 161 LEU A N 1
ATOM 1242 C CA . LEU A 1 161 ? -16.235 -31.190 26.478 1.00 85.12 161 LEU A CA 1
ATOM 1243 C C . LEU A 1 161 ? -16.583 -32.555 27.085 1.00 85.12 161 LEU A C 1
ATOM 1245 O O . LEU A 1 161 ? -17.708 -32.747 27.544 1.00 85.12 161 LEU A O 1
ATOM 1249 N N . ALA A 1 162 ? -15.626 -33.486 27.131 1.00 88.19 162 ALA A N 1
ATOM 1250 C CA . ALA A 1 162 ? -15.801 -34.778 27.789 1.00 88.19 162 ALA A CA 1
ATOM 1251 C C . ALA A 1 162 ? -16.023 -34.623 29.303 1.00 88.19 162 ALA A C 1
ATOM 1253 O O . ALA A 1 162 ? -16.937 -35.239 29.848 1.00 88.19 162 ALA A O 1
ATOM 1254 N N . ALA A 1 163 ? -15.252 -33.753 29.966 1.00 85.44 163 ALA A N 1
ATOM 1255 C CA . ALA A 1 163 ? -15.419 -33.464 31.389 1.00 85.44 163 ALA A CA 1
ATOM 1256 C C . ALA A 1 163 ? -16.788 -32.835 31.709 1.00 85.44 163 ALA A C 1
ATOM 1258 O O . ALA A 1 163 ? -17.417 -33.220 32.690 1.00 85.44 163 ALA A O 1
ATOM 1259 N N . CYS A 1 164 ? -17.276 -31.913 30.871 1.00 80.06 164 CYS A N 1
ATOM 1260 C CA . CYS A 1 164 ? -18.617 -31.338 31.020 1.00 80.06 164 CYS A CA 1
ATOM 1261 C C . CYS A 1 164 ? -19.718 -32.398 30.864 1.00 80.06 164 CYS A C 1
ATOM 1263 O O . CYS A 1 164 ? -20.591 -32.494 31.716 1.00 80.06 164 CYS A O 1
ATOM 1265 N N . ARG A 1 165 ? -19.637 -33.255 29.836 1.00 84.81 165 ARG A N 1
ATOM 1266 C CA . ARG A 1 165 ? -20.623 -34.332 29.624 1.00 84.81 165 ARG A CA 1
ATOM 1267 C C . ARG A 1 165 ? -20.635 -35.365 30.749 1.00 84.81 165 ARG A C 1
ATOM 1269 O O . ARG A 1 165 ? -21.691 -35.893 31.067 1.00 84.81 165 ARG A O 1
ATOM 1276 N N . ALA A 1 166 ? -19.475 -35.671 31.328 1.00 79.88 166 ALA A N 1
ATOM 1277 C CA . ALA A 1 166 ? -19.383 -36.585 32.463 1.00 79.88 166 ALA A CA 1
ATOM 1278 C C . ALA A 1 166 ? -19.999 -35.988 33.739 1.00 79.88 166 ALA A C 1
ATOM 1280 O O . ALA A 1 166 ? -20.580 -36.726 34.525 1.00 79.88 166 ALA A O 1
ATOM 1281 N N . ALA A 1 167 ? -19.899 -34.668 33.925 1.00 74.12 167 ALA A N 1
ATOM 1282 C CA . ALA A 1 167 ? -20.520 -33.964 35.044 1.00 74.12 167 ALA A CA 1
ATOM 1283 C C . ALA A 1 167 ? -22.048 -33.847 34.904 1.00 74.12 167 ALA A C 1
ATOM 1285 O O . ALA A 1 167 ? -22.738 -33.886 35.912 1.00 74.12 167 ALA A O 1
ATOM 1286 N N . ASP A 1 168 ? -22.577 -33.756 33.680 1.00 68.62 168 ASP A N 1
ATOM 1287 C CA . ASP A 1 168 ? -24.029 -33.708 33.426 1.00 68.62 168 ASP A CA 1
ATOM 1288 C C . ASP A 1 168 ? -24.733 -35.073 33.603 1.00 68.62 168 ASP A C 1
ATOM 1290 O O . ASP A 1 168 ? -25.962 -35.141 33.627 1.00 68.62 168 ASP A O 1
ATOM 1294 N N . LEU A 1 169 ? -23.970 -36.170 33.689 1.00 62.22 169 LEU A N 1
ATOM 1295 C CA . LEU A 1 169 ? -24.474 -37.546 33.826 1.00 62.22 169 LEU A CA 1
ATOM 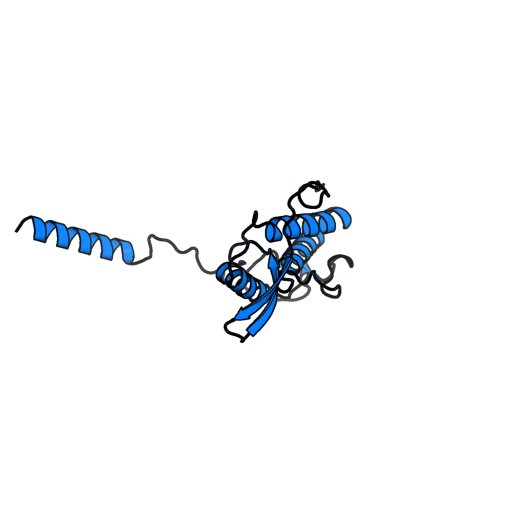1296 C C . LEU A 1 169 ? -24.324 -38.126 35.247 1.00 62.22 169 LEU A C 1
ATOM 1298 O O . LEU A 1 169 ? -24.699 -39.282 35.456 1.00 62.22 169 LEU A O 1
ATOM 1302 N N . ALA A 1 170 ? -23.765 -37.361 36.189 1.00 52.53 170 ALA A N 1
ATOM 1303 C CA . ALA A 1 170 ? -23.547 -37.736 37.591 1.00 52.53 170 ALA A CA 1
ATOM 1304 C C . ALA A 1 170 ? -24.537 -37.016 38.518 1.00 52.53 170 ALA A C 1
ATOM 1306 O O . ALA A 1 170 ? -24.964 -37.653 39.508 1.00 52.53 170 ALA A O 1
#